Protein AF-A0A5E6UC91-F1 (afdb_monomer_lite)

Secondary structure (DSSP, 8-state):
--EEEEEEE-SPPPHHHHHHHS-HHHHHHHHHHTSS--EEEEEEEGGGT----TT-----

Foldseek 3Di:
DAFEDEAEAADDDDPVCCVPQVGPQSVVVVVCVPPPGRYDYDYAYVVVVGDDDPPDDGDD

Radius of gyration: 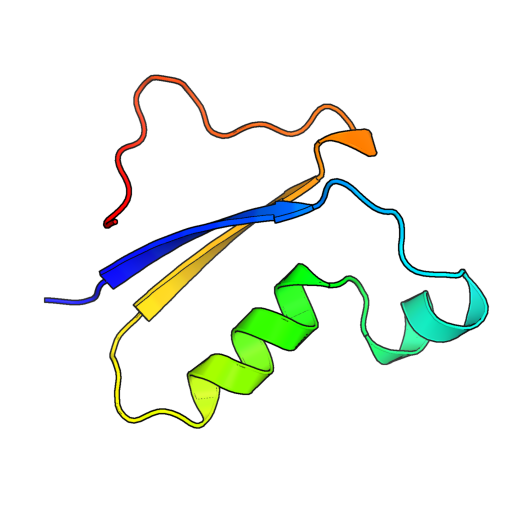12.48 Å; chains: 1; bounding box: 34×23×28 Å

pLDDT: mean 84.08, std 5.34, range [64.75, 90.88]

Sequence (60 aa):
MSLRICILETDILRPELVDQYQGYGQMFQRLFSQQPIAAEFTVYNEMQGEYPRDDLSYDV

Organism: Pseudomonas fluorescens (NCBI:txid294)

Structure (mmCIF, N/CA/C/O backbone):
data_AF-A0A5E6UC91-F1
#
_entry.id   AF-A0A5E6UC91-F1
#
loop_
_atom_site.group_PDB
_atom_site.id
_atom_site.type_symbol
_atom_site.label_atom_id
_atom_site.label_alt_id
_atom_site.label_comp_id
_atom_site.label_asym_id
_atom_site.label_entity_id
_atom_site.label_seq_id
_atom_site.pdbx_PDB_ins_code
_atom_site.Cartn_x
_atom_site.Cartn_y
_atom_site.Cartn_z
_atom_site.occupancy
_atom_site.B_iso_or_equiv
_atom_site.auth_seq_id
_atom_site.auth_comp_id
_atom_site.auth_asym_id
_atom_site.auth_atom_id
_atom_site.pdbx_PDB_model_num
ATOM 1 N N . MET A 1 1 ? -15.871 0.767 12.507 1.00 64.75 1 MET A N 1
ATOM 2 C CA . MET A 1 1 ? -15.450 1.384 11.233 1.00 64.75 1 MET A CA 1
ATOM 3 C C . MET A 1 1 ? -13.992 1.013 11.038 1.00 64.75 1 MET A C 1
ATOM 5 O O . MET A 1 1 ? -13.261 1.106 12.018 1.00 64.75 1 MET A O 1
ATOM 9 N N . SER A 1 2 ? -13.612 0.490 9.871 1.00 78.19 2 SER A N 1
ATOM 10 C CA . SER A 1 2 ? -12.208 0.238 9.527 1.00 78.19 2 SER A CA 1
ATOM 11 C C . SER A 1 2 ? -11.578 1.524 8.992 1.00 78.19 2 SER A C 1
ATOM 13 O O . SER A 1 2 ? -12.225 2.231 8.224 1.00 78.19 2 SER A O 1
ATOM 15 N N . LEU A 1 3 ? -10.352 1.834 9.416 1.00 86.00 3 LEU A N 1
ATOM 16 C CA . LEU A 1 3 ? -9.578 2.958 8.883 1.00 86.00 3 LEU A CA 1
ATOM 17 C C . LEU A 1 3 ? -9.119 2.633 7.463 1.00 86.00 3 LEU A C 1
ATOM 19 O O . LEU A 1 3 ? -8.654 1.525 7.216 1.00 86.00 3 LEU A O 1
ATOM 23 N N . ARG A 1 4 ? -9.195 3.580 6.536 1.00 89.56 4 ARG A N 1
ATOM 24 C CA . ARG A 1 4 ? -8.631 3.452 5.190 1.00 89.56 4 ARG A CA 1
ATOM 25 C C . ARG A 1 4 ? -7.356 4.271 5.123 1.00 89.56 4 ARG A C 1
ATOM 27 O O . ARG A 1 4 ? -7.416 5.492 5.120 1.00 89.56 4 ARG A O 1
ATOM 34 N N . ILE A 1 5 ? -6.210 3.608 5.046 1.00 88.19 5 ILE A N 1
ATOM 35 C CA . ILE A 1 5 ? -4.892 4.245 5.089 1.00 88.19 5 ILE A CA 1
ATOM 36 C C . ILE A 1 5 ? -4.235 4.145 3.710 1.00 88.19 5 ILE A C 1
ATOM 38 O O . ILE A 1 5 ? -4.109 3.059 3.137 1.00 88.19 5 ILE A O 1
ATOM 42 N N . CYS A 1 6 ? -3.798 5.288 3.185 1.00 90.88 6 CYS A N 1
ATOM 43 C CA . CYS A 1 6 ? -3.005 5.371 1.963 1.00 90.88 6 CYS A CA 1
ATOM 44 C C . CYS A 1 6 ? -1.515 5.397 2.308 1.00 90.88 6 CYS A C 1
ATOM 46 O O . CYS A 1 6 ? -1.084 6.190 3.144 1.00 90.88 6 CYS A O 1
ATOM 48 N N . ILE A 1 7 ? -0.728 4.556 1.642 1.00 88.69 7 ILE A N 1
ATOM 49 C CA . ILE A 1 7 ? 0.729 4.525 1.755 1.00 88.69 7 ILE A CA 1
ATOM 50 C C . ILE A 1 7 ? 1.314 4.898 0.399 1.00 88.69 7 ILE A C 1
ATOM 52 O O . ILE A 1 7 ? 1.043 4.230 -0.597 1.00 88.69 7 ILE A O 1
ATOM 56 N N . LEU A 1 8 ? 2.127 5.950 0.381 1.00 89.81 8 LEU A N 1
ATOM 57 C CA . LEU A 1 8 ? 2.889 6.360 -0.790 1.00 89.81 8 LEU A CA 1
ATOM 58 C C . LEU A 1 8 ? 4.334 5.890 -0.628 1.00 89.81 8 LEU A C 1
ATOM 60 O O . LEU A 1 8 ? 5.025 6.283 0.315 1.00 89.81 8 LEU A O 1
ATOM 64 N N . GLU A 1 9 ? 4.780 5.011 -1.519 1.00 88.00 9 GLU A N 1
ATOM 65 C CA . GLU A 1 9 ? 6.179 4.617 -1.607 1.00 88.00 9 GLU A CA 1
ATOM 66 C C . GLU A 1 9 ? 6.925 5.605 -2.499 1.00 88.00 9 GLU A C 1
ATOM 68 O O . GLU A 1 9 ? 6.795 5.598 -3.723 1.00 88.00 9 GLU A O 1
ATOM 73 N N . THR A 1 10 ? 7.736 6.441 -1.860 1.00 85.88 10 THR A N 1
ATOM 74 C CA . THR A 1 10 ? 8.646 7.389 -2.517 1.00 85.88 10 THR A CA 1
ATOM 75 C C . THR A 1 10 ? 10.041 6.817 -2.742 1.00 85.88 10 THR A C 1
ATOM 77 O O . THR A 1 10 ? 10.908 7.502 -3.278 1.00 85.88 10 THR A O 1
ATOM 80 N N . ASP A 1 11 ? 10.277 5.575 -2.320 1.00 82.25 11 ASP A N 1
ATOM 81 C CA . ASP A 1 11 ? 11.575 4.921 -2.413 1.00 82.25 11 ASP A CA 1
ATOM 82 C C . ASP A 1 11 ? 11.425 3.500 -2.957 1.00 82.25 11 ASP A C 1
ATOM 84 O O . ASP A 1 11 ? 10.437 2.807 -2.695 1.00 82.25 11 ASP A O 1
ATOM 88 N N . ILE A 1 12 ? 12.426 3.064 -3.718 1.00 76.38 12 ILE A N 1
ATOM 89 C CA . ILE A 1 12 ? 12.498 1.707 -4.248 1.00 76.38 12 ILE A CA 1
ATOM 90 C C . ILE A 1 12 ? 13.368 0.903 -3.296 1.00 76.38 12 ILE A C 1
ATOM 92 O O . ILE A 1 12 ? 14.548 1.192 -3.088 1.00 76.38 12 ILE A O 1
ATOM 96 N N . LEU A 1 13 ? 12.770 -0.139 -2.726 1.00 80.56 13 LEU A N 1
ATOM 97 C CA . LEU A 1 13 ? 13.467 -1.051 -1.837 1.00 80.56 13 LEU A CA 1
ATOM 98 C C . LEU A 1 13 ? 14.707 -1.623 -2.547 1.00 80.56 13 LEU A C 1
ATOM 100 O O . LEU A 1 13 ? 14.655 -1.978 -3.727 1.00 80.56 13 LEU A O 1
ATOM 104 N N . ARG A 1 14 ? 15.832 -1.714 -1.830 1.00 81.94 14 ARG A N 1
ATOM 105 C CA . ARG A 1 14 ? 17.073 -2.246 -2.409 1.00 81.94 14 ARG A CA 1
ATOM 106 C C . ARG A 1 14 ? 16.830 -3.645 -2.991 1.00 81.94 14 ARG A C 1
ATOM 108 O O . ARG A 1 14 ? 16.165 -4.436 -2.318 1.00 81.94 14 ARG A O 1
ATOM 115 N N . PRO A 1 15 ? 17.379 -3.980 -4.175 1.00 79.94 15 PRO A N 1
ATOM 116 C CA . PRO A 1 15 ? 17.076 -5.234 -4.867 1.00 79.94 15 PRO A CA 1
ATOM 117 C C . PRO A 1 15 ? 17.264 -6.482 -4.001 1.00 79.94 15 PRO A C 1
ATOM 119 O O . PRO A 1 15 ? 16.473 -7.413 -4.098 1.00 79.94 15 PRO A O 1
ATOM 122 N N . GLU A 1 16 ? 18.253 -6.486 -3.101 1.00 83.50 16 GLU A N 1
ATOM 123 C CA . GLU A 1 16 ? 18.526 -7.628 -2.221 1.00 83.50 16 GLU A CA 1
ATOM 124 C C . GLU A 1 16 ? 17.414 -7.880 -1.189 1.00 83.50 16 GLU A C 1
ATOM 126 O O . GLU A 1 16 ? 17.307 -8.971 -0.637 1.00 83.50 16 GLU A O 1
ATOM 131 N N . LEU A 1 17 ? 16.592 -6.867 -0.911 1.00 80.06 17 LEU A N 1
ATOM 132 C CA . LEU A 1 17 ? 15.498 -6.918 0.055 1.00 80.06 17 LEU A CA 1
ATOM 133 C C . LEU A 1 17 ? 14.131 -7.105 -0.628 1.00 8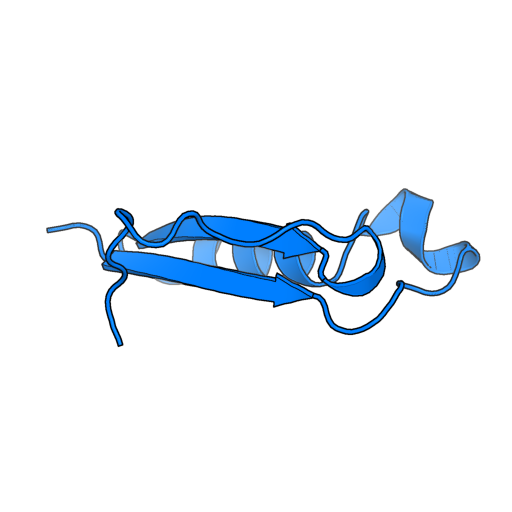0.06 17 LEU A C 1
ATOM 135 O O . LEU A 1 17 ? 13.159 -7.442 0.053 1.00 80.06 17 LEU A O 1
ATOM 139 N N . VAL A 1 18 ? 14.040 -6.900 -1.951 1.00 80.94 18 VAL A N 1
ATOM 140 C CA . VAL A 1 18 ? 12.778 -6.970 -2.712 1.00 80.94 18 VAL A CA 1
ATOM 141 C C . VAL A 1 18 ? 12.185 -8.373 -2.636 1.00 80.94 18 VAL A C 1
ATOM 143 O O . VAL A 1 18 ? 10.998 -8.512 -2.356 1.00 80.94 18 VAL A O 1
ATOM 146 N N . ASP A 1 19 ? 13.005 -9.416 -2.765 1.00 76.44 19 ASP A N 1
ATOM 147 C CA . ASP A 1 19 ? 12.531 -10.8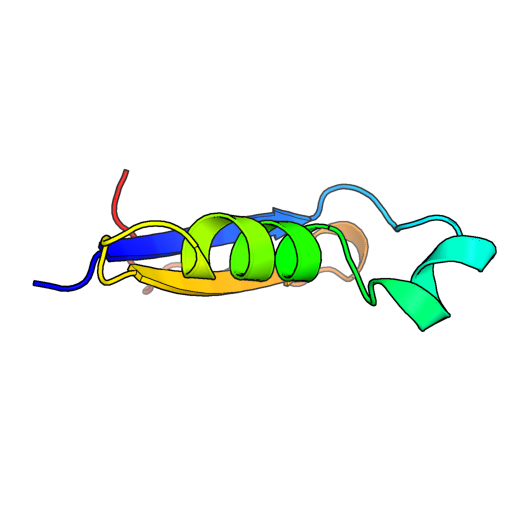04 -2.677 1.00 76.44 19 ASP A CA 1
ATOM 148 C C . ASP A 1 19 ? 11.935 -11.142 -1.300 1.00 76.44 19 ASP A C 1
ATOM 150 O O . ASP A 1 19 ? 11.029 -11.969 -1.187 1.00 76.44 19 ASP A O 1
ATOM 154 N N . GLN A 1 20 ? 12.416 -10.492 -0.236 1.00 78.56 20 GLN A N 1
ATOM 155 C CA . GLN A 1 20 ? 12.003 -10.788 1.135 1.00 78.56 20 GLN A CA 1
ATOM 156 C C . GLN A 1 20 ? 10.806 -9.946 1.598 1.00 78.56 20 GLN A C 1
ATOM 158 O O . GLN A 1 20 ? 9.941 -10.430 2.343 1.00 78.56 20 GLN A O 1
ATOM 163 N N . TYR A 1 21 ? 10.749 -8.685 1.173 1.00 79.19 21 TYR A N 1
ATOM 164 C CA . TYR A 1 21 ? 9.789 -7.711 1.693 1.00 79.19 21 TYR A CA 1
ATOM 165 C C . TYR A 1 21 ? 8.843 -7.142 0.641 1.00 79.19 21 TYR A C 1
ATOM 167 O O . TYR A 1 21 ? 7.814 -6.596 1.028 1.00 79.19 21 TYR A O 1
ATOM 175 N N . GLN A 1 22 ? 9.137 -7.315 -0.651 1.00 75.88 22 GLN A N 1
ATOM 176 C CA . GLN A 1 22 ? 8.398 -6.812 -1.821 1.00 75.88 22 GLN A CA 1
ATOM 177 C C . GLN A 1 22 ? 8.335 -5.278 -1.934 1.00 75.88 22 GLN A C 1
ATOM 179 O O . GLN A 1 22 ? 8.426 -4.756 -3.038 1.00 75.88 22 GLN A O 1
ATOM 184 N N . GLY A 1 23 ? 8.246 -4.559 -0.815 1.00 82.19 23 GLY A N 1
ATOM 185 C CA . GLY A 1 23 ? 8.205 -3.102 -0.734 1.00 82.19 23 GLY A CA 1
ATOM 186 C C . GLY A 1 23 ? 8.083 -2.614 0.712 1.00 82.19 23 GLY A C 1
ATOM 187 O O . GLY A 1 23 ? 7.870 -3.396 1.647 1.00 82.19 23 GLY A O 1
ATOM 188 N N . TYR A 1 24 ? 8.214 -1.306 0.908 1.00 81.94 24 TYR A N 1
ATOM 189 C CA . TYR A 1 24 ? 8.032 -0.671 2.213 1.00 81.94 24 TYR A CA 1
ATOM 190 C C . TYR A 1 24 ? 6.570 -0.751 2.682 1.00 81.94 24 TYR A C 1
ATOM 192 O O . TYR A 1 24 ? 6.312 -1.032 3.853 1.00 81.94 24 TYR A O 1
ATOM 200 N N . GLY A 1 25 ? 5.603 -0.601 1.778 1.00 83.31 25 GLY A N 1
ATOM 201 C CA . GLY A 1 25 ? 4.172 -0.669 2.061 1.00 83.31 25 GLY A CA 1
ATOM 202 C C . GLY A 1 25 ? 3.728 -2.036 2.580 1.00 83.31 25 GLY A C 1
ATOM 203 O O . GLY A 1 25 ? 2.934 -2.107 3.517 1.00 83.31 25 GLY A O 1
ATOM 204 N N . GLN A 1 26 ? 4.310 -3.125 2.070 1.00 81.81 26 GLN A N 1
ATOM 205 C CA . GLN A 1 26 ? 4.085 -4.479 2.595 1.00 81.81 26 GLN A CA 1
ATOM 206 C C . GLN A 1 26 ? 4.608 -4.637 4.029 1.00 81.81 26 GLN A C 1
ATOM 208 O O . GLN A 1 26 ? 3.945 -5.236 4.877 1.00 81.81 26 GLN A O 1
ATOM 213 N N . MET A 1 27 ? 5.773 -4.060 4.345 1.00 86.19 27 MET A N 1
ATOM 214 C CA . MET A 1 27 ? 6.280 -4.059 5.722 1.00 86.19 27 MET A CA 1
ATOM 215 C C . MET A 1 27 ? 5.353 -3.289 6.666 1.00 86.19 27 MET A C 1
ATOM 217 O O . MET A 1 27 ? 5.085 -3.759 7.772 1.00 86.19 27 MET A O 1
ATOM 221 N N . PHE A 1 28 ? 4.810 -2.156 6.218 1.00 84.56 28 PHE A N 1
ATOM 222 C CA . PHE A 1 28 ? 3.817 -1.396 6.975 1.00 84.56 28 PHE A CA 1
ATOM 223 C C . PHE A 1 28 ? 2.528 -2.193 7.199 1.00 84.56 28 PHE A C 1
ATOM 225 O O . PHE A 1 28 ? 2.072 -2.296 8.336 1.00 84.56 28 PHE A O 1
ATOM 232 N N . GLN A 1 29 ? 1.981 -2.839 6.166 1.00 84.00 29 GLN A N 1
ATOM 233 C CA . GLN A 1 29 ? 0.814 -3.718 6.314 1.00 84.00 29 GLN A CA 1
ATOM 234 C C . GLN A 1 29 ? 1.056 -4.821 7.355 1.00 84.00 29 GLN A C 1
ATOM 236 O O . GLN A 1 29 ? 0.210 -5.060 8.218 1.00 84.00 29 GLN A O 1
ATOM 241 N N . ARG A 1 30 ? 2.237 -5.457 7.332 1.00 85.44 30 ARG A N 1
ATOM 242 C CA . ARG A 1 30 ? 2.622 -6.465 8.334 1.00 85.44 30 ARG A CA 1
ATOM 243 C C . ARG A 1 30 ? 2.713 -5.874 9.739 1.00 85.44 30 ARG A C 1
ATOM 245 O O . ARG A 1 30 ? 2.206 -6.492 10.672 1.00 85.44 30 ARG A O 1
ATOM 252 N N . LEU A 1 31 ? 3.307 -4.693 9.904 1.00 84.94 31 LEU A N 1
ATOM 253 C CA . LEU A 1 31 ? 3.396 -4.015 11.201 1.00 84.94 31 LEU A CA 1
ATOM 254 C C . LEU A 1 31 ? 2.003 -3.736 11.784 1.00 84.94 31 LEU A C 1
ATOM 256 O O . LEU A 1 31 ? 1.751 -4.016 12.956 1.00 84.94 31 LEU A O 1
ATOM 260 N N . PHE A 1 32 ? 1.082 -3.239 10.959 1.00 82.00 32 PHE A N 1
ATOM 261 C CA . PHE A 1 32 ? -0.280 -2.928 11.389 1.00 82.00 32 PHE A CA 1
ATOM 262 C C . PHE A 1 32 ? -1.157 -4.163 11.594 1.00 82.00 32 PHE A C 1
ATOM 264 O O . PHE A 1 32 ? -2.035 -4.129 12.450 1.00 82.00 32 PHE A O 1
ATOM 271 N N . SER A 1 33 ? -0.884 -5.277 10.909 1.00 81.62 33 SER A N 1
ATOM 272 C CA . SER A 1 33 ? -1.584 -6.549 11.157 1.00 81.62 33 SER A CA 1
ATOM 273 C C . SER A 1 33 ? -1.406 -7.075 12.589 1.00 81.62 33 SER A C 1
ATOM 275 O O . SER A 1 33 ? -2.207 -7.876 13.061 1.00 81.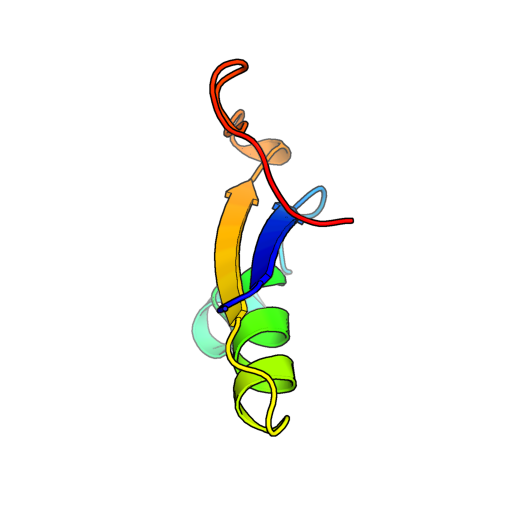62 33 SER A O 1
ATOM 277 N N . GLN A 1 34 ? -0.367 -6.611 13.293 1.00 83.38 34 GLN A N 1
ATOM 278 C CA . GLN A 1 34 ? -0.113 -6.946 14.695 1.00 83.38 34 GLN A CA 1
ATOM 279 C C . GLN A 1 34 ? -0.856 -6.028 15.677 1.00 83.38 34 GLN A C 1
ATOM 281 O O . GLN A 1 34 ? -0.858 -6.294 16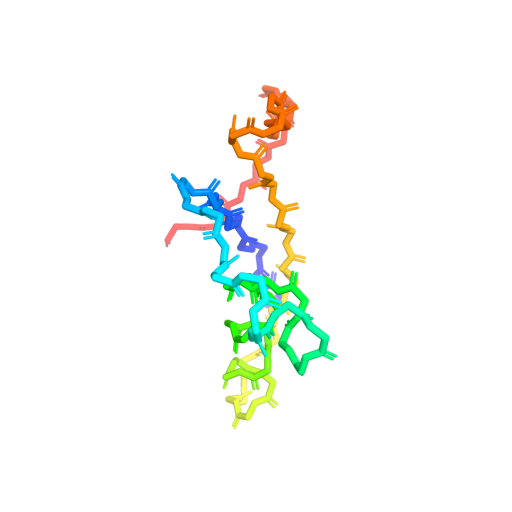.878 1.00 83.38 34 GLN A O 1
ATOM 286 N N . GLN A 1 35 ? -1.470 -4.945 15.195 1.00 81.00 35 GLN A N 1
ATOM 287 C CA . GLN A 1 35 ? -2.242 -4.019 16.015 1.00 81.00 35 GLN A CA 1
ATOM 288 C C . GLN A 1 35 ? -3.726 -4.415 16.004 1.00 81.00 35 GLN A C 1
ATOM 290 O O . GLN A 1 35 ? -4.247 -4.832 14.971 1.00 81.00 35 GLN A O 1
ATOM 295 N N . PRO A 1 36 ? -4.461 -4.239 17.115 1.00 80.38 36 PRO A N 1
ATOM 296 C CA . PRO A 1 36 ? -5.899 -4.510 17.189 1.00 80.38 36 PRO A CA 1
ATOM 297 C C . PRO A 1 36 ? -6.732 -3.394 16.527 1.00 80.38 36 PRO A C 1
ATOM 299 O O . PRO A 1 36 ? -7.759 -2.972 17.056 1.00 80.38 36 PRO A O 1
ATOM 302 N N . ILE A 1 37 ? -6.276 -2.876 15.387 1.00 80.12 37 ILE A N 1
ATOM 303 C CA . ILE A 1 37 ? -6.920 -1.799 14.638 1.00 80.12 37 ILE A CA 1
ATOM 304 C C . ILE A 1 37 ? -7.414 -2.396 13.325 1.00 80.12 37 ILE A C 1
ATOM 306 O O . ILE A 1 37 ? -6.632 -2.916 12.535 1.00 80.12 37 ILE A O 1
ATOM 310 N N . ALA A 1 38 ? -8.721 -2.317 13.080 1.00 82.12 38 ALA A N 1
ATOM 311 C CA . ALA A 1 38 ? -9.271 -2.660 11.777 1.00 82.12 38 ALA A CA 1
ATOM 312 C C . ALA A 1 38 ? -8.866 -1.560 10.786 1.00 82.12 38 ALA A C 1
ATOM 314 O O . ALA A 1 38 ? -9.420 -0.463 10.838 1.00 82.12 38 ALA A O 1
ATOM 315 N N . ALA A 1 39 ? -7.885 -1.833 9.927 1.00 84.38 39 ALA A N 1
ATOM 316 C CA . ALA A 1 39 ? -7.413 -0.903 8.909 1.00 84.38 39 ALA A CA 1
ATOM 317 C C . ALA A 1 39 ? -7.240 -1.604 7.554 1.00 84.38 39 ALA A C 1
ATOM 319 O O . ALA A 1 39 ? -6.757 -2.733 7.474 1.00 84.38 39 ALA A O 1
ATOM 320 N N . GLU A 1 40 ? -7.643 -0.917 6.494 1.00 87.00 40 GLU A N 1
ATOM 321 C CA . GLU A 1 40 ? -7.443 -1.281 5.099 1.00 87.00 40 GLU A CA 1
ATOM 322 C C . GLU A 1 40 ? -6.337 -0.402 4.526 1.00 87.00 40 GLU A C 1
ATOM 324 O O . GLU A 1 40 ? -6.392 0.824 4.618 1.00 87.00 40 GLU A O 1
ATOM 329 N N . PHE A 1 41 ? -5.335 -1.030 3.923 1.00 87.75 41 PHE A N 1
ATOM 330 C CA . PHE A 1 41 ? -4.160 -0.341 3.408 1.00 87.75 41 PHE A CA 1
ATOM 331 C C . PHE A 1 41 ? -4.135 -0.416 1.893 1.00 87.75 41 PHE A C 1
ATOM 333 O O . PHE A 1 41 ? -4.207 -1.507 1.327 1.00 87.75 41 PHE A O 1
ATOM 340 N N . THR A 1 42 ? -3.957 0.730 1.247 1.00 89.50 42 THR A N 1
ATOM 341 C CA . THR A 1 42 ? -3.661 0.794 -0.188 1.00 89.50 42 THR A CA 1
ATOM 342 C C . THR A 1 42 ? -2.272 1.382 -0.371 1.00 89.50 42 THR A C 1
ATOM 344 O O . THR A 1 42 ? -1.967 2.425 0.206 1.00 89.50 42 THR A O 1
ATOM 347 N N . VAL A 1 43 ? -1.424 0.685 -1.124 1.00 88.06 43 VAL A N 1
ATOM 348 C CA . VAL A 1 43 ? -0.042 1.094 -1.394 1.00 88.06 43 VAL A CA 1
ATOM 349 C C . VAL A 1 43 ? 0.033 1.568 -2.83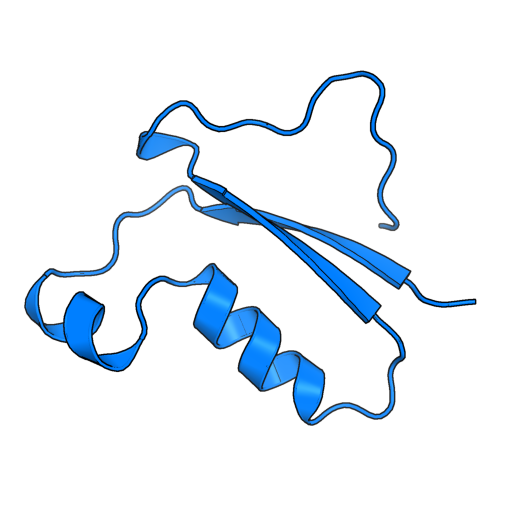7 1.00 88.06 43 VAL A C 1
ATOM 351 O O . VAL A 1 43 ? -0.453 0.870 -3.724 1.00 88.06 43 VAL A O 1
ATOM 354 N N . TYR A 1 44 ? 0.635 2.732 -3.047 1.00 89.50 44 TYR A N 1
ATOM 355 C CA . TYR A 1 44 ? 0.931 3.286 -4.362 1.00 89.50 44 TYR A CA 1
ATOM 356 C C . TYR A 1 44 ? 2.418 3.586 -4.449 1.00 89.50 44 TYR A C 1
ATOM 358 O O . TYR A 1 44 ? 2.976 4.194 -3.532 1.00 89.50 44 TYR A O 1
ATOM 366 N N . ASN A 1 45 ? 3.059 3.170 -5.535 1.00 88.00 45 ASN A N 1
ATOM 367 C CA . ASN A 1 45 ? 4.456 3.483 -5.778 1.00 88.00 45 ASN A CA 1
ATOM 368 C C . ASN A 1 45 ? 4.614 4.725 -6.667 1.00 88.00 45 ASN A C 1
ATOM 370 O O . ASN A 1 45 ? 4.487 4.663 -7.891 1.00 88.00 45 ASN A O 1
ATOM 374 N N . GLU A 1 46 ? 4.964 5.854 -6.050 1.00 88.88 46 GLU A N 1
ATOM 375 C CA . GLU A 1 46 ? 5.148 7.128 -6.753 1.00 88.88 46 GLU A CA 1
ATOM 376 C C . GLU A 1 46 ? 6.307 7.063 -7.754 1.00 88.88 46 GLU A C 1
ATOM 378 O O . GLU A 1 46 ? 6.251 7.664 -8.828 1.00 88.88 46 GLU A O 1
ATOM 383 N N . MET A 1 47 ? 7.338 6.268 -7.449 1.00 85.75 47 MET A N 1
ATOM 384 C CA . MET A 1 47 ? 8.485 6.066 -8.339 1.00 85.75 47 MET A CA 1
ATOM 385 C C . MET A 1 47 ? 8.108 5.293 -9.612 1.00 85.75 47 MET A C 1
ATOM 387 O O . MET A 1 47 ? 8.783 5.435 -10.632 1.00 85.75 47 MET A O 1
ATOM 391 N N . GLN A 1 48 ? 7.024 4.512 -9.579 1.00 84.75 48 GLN A N 1
ATOM 392 C CA . GLN A 1 48 ? 6.422 3.866 -10.752 1.00 84.75 48 GLN A CA 1
ATOM 393 C C . GLN A 1 48 ? 5.300 4.704 -11.389 1.00 84.75 48 GLN A C 1
ATOM 395 O O . GLN A 1 48 ? 4.704 4.283 -12.380 1.00 84.75 48 GLN A O 1
ATOM 400 N N . GLY A 1 49 ? 5.034 5.905 -10.864 1.00 88.62 49 GLY A N 1
ATOM 401 C CA . GLY A 1 49 ? 3.958 6.777 -11.329 1.00 88.62 49 GLY A CA 1
ATOM 402 C C . GLY A 1 49 ? 2.569 6.343 -10.860 1.00 88.62 49 GLY A C 1
ATOM 403 O O . GLY A 1 49 ? 1.569 6.772 -11.438 1.00 88.62 49 GLY A O 1
ATOM 404 N N . GLU A 1 50 ? 2.485 5.488 -9.841 1.00 90.75 50 GLU A N 1
ATOM 405 C CA . GLU A 1 50 ? 1.223 5.083 -9.239 1.00 90.75 50 GLU A CA 1
ATOM 406 C C . GLU A 1 50 ? 0.807 6.094 -8.176 1.00 90.75 50 GLU A C 1
ATOM 408 O O . GLU A 1 50 ? 1.551 6.395 -7.245 1.00 90.75 50 GLU A O 1
ATOM 413 N N . TYR A 1 51 ? -0.420 6.586 -8.304 1.00 90.31 51 TYR A N 1
ATOM 414 C CA . TYR A 1 51 ? -1.013 7.544 -7.386 1.00 90.31 51 TYR A CA 1
ATOM 415 C C . TYR A 1 51 ? -2.459 7.147 -7.091 1.00 90.31 51 TYR A C 1
ATOM 417 O O . TYR A 1 51 ? -3.137 6.593 -7.970 1.00 90.31 51 TYR A O 1
ATOM 425 N N . PRO A 1 52 ? -2.970 7.435 -5.881 1.00 90.25 52 PRO A N 1
ATOM 426 C CA . PRO A 1 52 ? -4.397 7.359 -5.635 1.00 90.25 52 PRO A CA 1
ATOM 427 C C . PRO A 1 52 ? -5.122 8.297 -6.595 1.00 90.25 52 PRO A C 1
ATOM 429 O O . PRO A 1 52 ? -4.665 9.398 -6.893 1.00 90.25 52 PRO A O 1
ATOM 432 N N . ARG A 1 53 ? -6.273 7.849 -7.084 1.00 89.94 53 ARG A N 1
ATOM 433 C CA . ARG A 1 53 ? -7.155 8.702 -7.874 1.00 89.94 53 ARG A CA 1
ATOM 434 C C . ARG A 1 53 ? -7.710 9.820 -6.990 1.00 89.94 53 ARG A C 1
ATOM 436 O O . ARG A 1 53 ? -8.018 9.579 -5.825 1.00 89.94 53 ARG A O 1
ATOM 443 N N . ASP A 1 54 ? -7.926 10.992 -7.576 1.00 87.19 54 ASP A N 1
ATOM 444 C CA . ASP A 1 54 ? -8.439 12.178 -6.871 1.00 87.19 54 ASP A CA 1
ATOM 445 C C . ASP A 1 54 ? -9.835 11.977 -6.244 1.00 87.19 54 ASP A C 1
ATOM 447 O O . ASP A 1 54 ? -10.234 12.727 -5.357 1.00 87.19 54 ASP A O 1
ATOM 451 N N . ASP A 1 55 ? -10.593 10.971 -6.700 1.00 90.19 55 ASP A N 1
ATOM 452 C CA . ASP A 1 55 ? -11.914 10.604 -6.174 1.00 90.19 55 ASP A CA 1
ATOM 453 C C . ASP A 1 55 ? -11.853 9.705 -4.922 1.00 90.19 55 ASP A C 1
ATOM 455 O O . ASP A 1 55 ? -12.889 9.413 -4.316 1.00 90.19 55 ASP A O 1
ATOM 459 N N . LEU A 1 56 ? -10.660 9.274 -4.505 1.00 88.94 56 LEU A N 1
ATOM 460 C CA . LEU A 1 56 ? -10.463 8.447 -3.319 1.00 88.94 56 LEU A CA 1
ATOM 461 C C . LEU A 1 56 ? -10.224 9.307 -2.073 1.00 88.94 56 LEU A C 1
ATOM 463 O O . LEU A 1 56 ? -9.444 10.252 -2.074 1.00 88.94 56 LEU A O 1
ATOM 467 N N . SER A 1 57 ? -10.869 8.921 -0.973 1.00 86.06 57 SER A N 1
ATOM 468 C CA . SER A 1 57 ? -10.671 9.514 0.351 1.00 86.06 57 SER A CA 1
ATOM 469 C C . SER A 1 57 ? -10.150 8.459 1.325 1.00 86.06 57 SER A C 1
ATOM 471 O O . SER A 1 57 ? -10.607 7.310 1.309 1.00 86.06 57 SER A O 1
ATOM 473 N N . TYR A 1 58 ? -9.188 8.874 2.144 1.00 88.31 58 TYR A N 1
ATOM 474 C CA . TYR A 1 58 ? -8.499 8.078 3.154 1.00 88.31 58 TYR A CA 1
ATOM 475 C C . TYR A 1 58 ? -8.553 8.810 4.497 1.00 88.31 58 TYR A C 1
ATOM 477 O O . TYR A 1 58 ? -8.664 10.038 4.532 1.00 88.31 58 TYR A O 1
ATOM 485 N N . ASP A 1 59 ? -8.488 8.051 5.585 1.00 84.56 59 ASP A N 1
ATOM 486 C CA . ASP A 1 59 ? -8.457 8.577 6.946 1.00 84.56 59 ASP A CA 1
ATOM 487 C C . ASP A 1 59 ? -7.053 9.114 7.282 1.00 84.56 59 ASP A C 1
ATOM 489 O O . ASP A 1 59 ? -6.047 8.577 6.804 1.00 84.56 59 ASP A O 1
ATOM 493 N N . VAL A 1 60 ? -7.001 10.182 8.091 1.00 65.50 60 VAL A N 1
ATOM 494 C CA . VAL A 1 60 ? -5.778 10.924 8.468 1.00 65.50 60 VAL A CA 1
ATOM 495 C C . VAL A 1 60 ? -5.435 10.720 9.936 1.00 65.50 60 VAL A C 1
ATOM 497 O O . VAL A 1 60 ? -6.376 10.762 10.763 1.00 65.50 60 VAL A O 1
#